Protein AF-A0A3D1S229-F1 (afdb_monomer_lite)

Radius of gyration: 11.47 Å; chains: 1; bounding box: 31×18×25 Å

Foldseek 3Di:
DDDDDDDPDPVVVVVVLVVQCVVPPVVVPHDRVVSDDPVNVD

Structure (mmCIF, N/CA/C/O backbone):
data_AF-A0A3D1S229-F1
#
_entry.id   AF-A0A3D1S229-F1
#
loop_
_atom_site.group_PDB
_atom_site.id
_atom_site.type_symbol
_atom_site.label_atom_id
_atom_site.label_alt_id
_atom_site.label_comp_id
_atom_site.label_asym_id
_atom_site.label_entity_id
_atom_site.label_seq_id
_atom_site.pdbx_PDB_ins_code
_atom_site.Cartn_x
_atom_site.Cartn_y
_atom_site.Cartn_z
_atom_site.occupancy
_atom_site.B_iso_or_equiv
_atom_site.auth_seq_id
_atom_site.auth_comp_id
_atom_site.auth_asym_id
_atom_site.auth_atom_id
_atom_site.pdbx_PDB_model_num
ATOM 1 N N . MET A 1 1 ? -18.897 -4.429 -12.194 1.00 80.94 1 MET A N 1
ATOM 2 C CA . MET A 1 1 ? -19.318 -3.493 -11.130 1.00 80.94 1 MET A CA 1
ATOM 3 C C . MET A 1 1 ? -18.084 -3.149 -10.319 1.00 80.94 1 MET A C 1
ATOM 5 O O . MET A 1 1 ? -17.406 -4.076 -9.892 1.00 80.94 1 MET A O 1
ATOM 9 N N . TYR A 1 2 ? -17.756 -1.872 -10.153 1.00 86.81 2 TYR A N 1
ATOM 10 C CA . TYR A 1 2 ? -16.628 -1.480 -9.307 1.00 86.81 2 TYR A CA 1
ATOM 11 C C . TYR A 1 2 ? -17.071 -1.459 -7.843 1.00 86.81 2 TYR A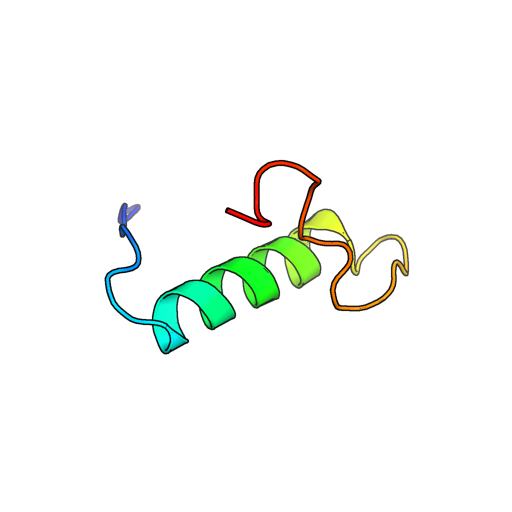 C 1
ATOM 13 O O . TYR A 1 2 ? -18.191 -1.047 -7.543 1.00 86.81 2 TYR A O 1
ATOM 21 N N . LYS A 1 3 ? -16.208 -1.939 -6.944 1.00 88.06 3 LYS A N 1
ATOM 22 C CA . LYS A 1 3 ? -16.448 -1.952 -5.500 1.00 88.06 3 LYS A CA 1
ATOM 23 C C . LYS A 1 3 ? -15.438 -1.024 -4.841 1.00 88.06 3 LYS A C 1
ATOM 25 O O . LYS A 1 3 ? -14.238 -1.218 -5.006 1.00 88.06 3 LYS A O 1
ATOM 30 N N . ILE A 1 4 ? -15.935 -0.041 -4.099 1.00 90.69 4 ILE A N 1
ATOM 31 C CA . ILE A 1 4 ? -15.108 0.793 -3.229 1.00 90.69 4 ILE A CA 1
ATOM 32 C C . ILE A 1 4 ? -15.004 0.066 -1.890 1.00 90.69 4 ILE A C 1
ATOM 34 O O . ILE A 1 4 ? -16.015 -0.359 -1.330 1.00 90.69 4 ILE A O 1
ATOM 38 N N . ILE A 1 5 ? -13.779 -0.133 -1.417 1.00 90.00 5 ILE A N 1
ATOM 39 C CA . ILE A 1 5 ? -13.486 -0.793 -0.148 1.00 90.00 5 ILE A CA 1
ATOM 40 C C . ILE A 1 5 ? -12.563 0.138 0.624 1.00 90.00 5 ILE A C 1
ATOM 42 O O . ILE A 1 5 ? -11.526 0.539 0.101 1.00 90.00 5 ILE A O 1
ATOM 46 N N . THR A 1 6 ? -12.933 0.460 1.858 1.00 93.44 6 THR A N 1
ATOM 47 C CA . THR A 1 6 ? -12.026 1.096 2.813 1.00 93.44 6 THR A CA 1
ATOM 48 C C . THR A 1 6 ? -11.372 -0.016 3.631 1.00 93.44 6 THR A C 1
ATOM 50 O O . THR A 1 6 ? -12.109 -0.812 4.217 1.00 93.44 6 THR A O 1
ATOM 53 N N . PRO A 1 7 ? -10.034 -0.128 3.660 1.00 93.62 7 PRO A N 1
ATOM 54 C CA . PRO A 1 7 ? -9.355 -1.081 4.530 1.00 93.62 7 PRO A CA 1
ATOM 55 C C . PRO A 1 7 ? -9.727 -0.822 5.994 1.00 93.62 7 PRO A C 1
ATOM 57 O O . PRO A 1 7 ? -9.638 0.310 6.462 1.00 93.62 7 PRO A O 1
ATOM 60 N N . THR A 1 8 ? -10.145 -1.857 6.720 1.00 96.12 8 THR A N 1
ATOM 61 C CA . THR A 1 8 ? -10.481 -1.777 8.156 1.00 96.12 8 THR A CA 1
ATOM 62 C C . THR A 1 8 ? -9.579 -2.650 9.024 1.00 96.12 8 THR A C 1
ATOM 64 O O . THR A 1 8 ? -9.738 -2.685 10.238 1.00 96.12 8 THR A O 1
ATOM 67 N N . THR A 1 9 ? -8.667 -3.401 8.408 1.00 96.25 9 THR A N 1
ATOM 68 C CA . THR A 1 9 ? -7.715 -4.288 9.086 1.00 96.25 9 THR A CA 1
ATOM 69 C C . THR A 1 9 ? -6.318 -4.038 8.539 1.00 96.25 9 THR A C 1
ATOM 71 O O . THR A 1 9 ? -6.172 -3.651 7.377 1.00 96.25 9 THR A O 1
ATOM 74 N N . GLU A 1 10 ? -5.295 -4.306 9.347 1.00 94.94 10 GLU A N 1
ATOM 75 C CA . GLU A 1 10 ? -3.889 -4.175 8.940 1.00 94.94 10 GLU A CA 1
ATOM 76 C C . GLU A 1 10 ? -3.594 -4.989 7.677 1.00 94.94 10 GLU A C 1
ATOM 78 O O . GLU A 1 10 ? -3.032 -4.469 6.721 1.00 94.94 10 GLU A O 1
ATOM 83 N N . GLN A 1 11 ? -4.098 -6.222 7.602 1.00 95.56 11 GLN A N 1
ATOM 84 C CA . GLN A 1 11 ? -3.905 -7.085 6.438 1.00 95.56 11 GLN A CA 1
ATOM 85 C C . GLN A 1 11 ? -4.514 -6.500 5.151 1.00 95.56 11 GLN A C 1
ATOM 87 O O . GLN A 1 11 ? -3.935 -6.614 4.073 1.00 95.56 11 GLN A O 1
ATOM 92 N N . GLN A 1 12 ? -5.682 -5.854 5.235 1.00 95.19 12 GLN A N 1
ATOM 93 C CA . GLN A 1 12 ? -6.276 -5.171 4.079 1.00 95.19 12 GLN A CA 1
ATOM 94 C C . GLN A 1 12 ? -5.475 -3.928 3.682 1.00 95.19 12 GLN A C 1
ATOM 96 O O . GLN A 1 12 ? -5.399 -3.601 2.497 1.00 95.19 12 GLN A O 1
ATOM 101 N N . LEU A 1 13 ? -4.881 -3.238 4.658 1.00 93.44 13 LEU A N 1
ATOM 102 C CA . LEU A 1 13 ? -4.030 -2.080 4.413 1.00 93.44 13 LEU A CA 1
ATOM 103 C C . LEU A 1 13 ? -2.719 -2.500 3.729 1.00 93.44 13 LEU A C 1
ATOM 105 O O . LEU A 1 13 ? -2.314 -1.885 2.744 1.00 93.44 13 LEU A O 1
ATOM 109 N N . GLU A 1 14 ? -2.107 -3.600 4.169 1.00 93.94 14 GLU A N 1
ATOM 110 C CA . GLU A 1 14 ? -0.947 -4.213 3.512 1.00 93.94 14 GLU A CA 1
ATOM 111 C C . GLU A 1 14 ? -1.260 -4.625 2.070 1.00 93.94 14 GLU A C 1
ATOM 113 O O . GLU A 1 14 ? -0.498 -4.314 1.154 1.00 93.94 14 GLU A O 1
ATOM 118 N N . GLN A 1 15 ? -2.409 -5.270 1.841 1.00 94.81 15 GLN A N 1
ATOM 119 C CA . GLN A 1 15 ? -2.863 -5.642 0.497 1.00 94.81 15 GLN A CA 1
ATOM 120 C C . GLN A 1 15 ? -3.056 -4.420 -0.408 1.00 94.81 15 GLN A C 1
ATOM 122 O O . GLN A 1 15 ? -2.685 -4.463 -1.582 1.00 94.81 15 GLN A O 1
ATOM 127 N N . TYR A 1 16 ? -3.612 -3.331 0.128 1.00 94.69 16 TYR A N 1
ATOM 128 C CA . TYR A 1 16 ? -3.764 -2.071 -0.597 1.00 94.69 16 TYR A CA 1
ATOM 129 C C . TYR A 1 16 ? -2.406 -1.510 -1.045 1.00 94.69 16 TYR A C 1
ATOM 131 O O . TYR A 1 16 ? -2.237 -1.196 -2.227 1.00 94.69 16 TYR A O 1
ATOM 139 N N . PHE A 1 17 ? -1.424 -1.437 -0.143 1.00 94.62 17 PHE A N 1
ATOM 140 C CA . PHE A 1 17 ? -0.088 -0.935 -0.472 1.00 94.62 17 PHE A CA 1
ATOM 141 C C . PHE A 1 17 ? 0.650 -1.852 -1.455 1.00 94.62 17 PHE A C 1
ATOM 143 O O . PHE A 1 17 ? 1.175 -1.373 -2.462 1.00 94.62 17 PHE A O 1
ATOM 150 N N . ALA A 1 18 ? 0.597 -3.171 -1.257 1.00 96.19 18 ALA A N 1
ATOM 151 C CA . ALA A 1 18 ? 1.170 -4.132 -2.197 1.00 96.19 18 ALA A CA 1
ATOM 152 C C . ALA A 1 18 ? 0.579 -3.973 -3.609 1.00 96.19 18 ALA A C 1
ATOM 154 O O . ALA A 1 18 ? 1.314 -3.941 -4.600 1.00 96.19 18 ALA A O 1
ATOM 155 N N . PHE A 1 19 ? -0.743 -3.801 -3.708 1.00 95.50 19 PHE A N 1
ATOM 156 C CA . PHE A 1 19 ? -1.417 -3.554 -4.980 1.00 95.50 19 PHE A CA 1
ATOM 157 C C . PHE A 1 19 ? -0.987 -2.223 -5.613 1.00 95.50 19 PHE A C 1
ATOM 159 O O . PHE A 1 19 ? -0.654 -2.180 -6.799 1.00 95.50 19 PHE A O 1
ATOM 166 N N . ARG A 1 20 ? -0.927 -1.137 -4.832 1.00 95.69 20 ARG A N 1
ATOM 167 C CA . ARG A 1 20 ? -0.458 0.177 -5.301 1.00 95.69 20 ARG A CA 1
ATOM 168 C C . ARG A 1 20 ? 0.964 0.097 -5.858 1.00 95.69 20 ARG A C 1
ATOM 170 O O . ARG A 1 20 ? 1.214 0.623 -6.944 1.00 95.69 20 ARG A O 1
ATOM 177 N N . TRP A 1 21 ? 1.872 -0.584 -5.157 1.00 97.12 21 TRP A N 1
ATOM 178 C CA . TRP A 1 21 ? 3.237 -0.819 -5.626 1.00 97.12 21 TRP A CA 1
ATOM 179 C C . TRP A 1 21 ? 3.246 -1.580 -6.956 1.00 97.12 21 TRP A C 1
ATOM 181 O O . TRP A 1 21 ? 3.866 -1.136 -7.923 1.00 97.12 21 TRP A O 1
ATOM 191 N N . GLN A 1 22 ? 2.513 -2.693 -7.035 1.00 97.81 22 GLN A N 1
ATOM 192 C CA . GLN A 1 22 ? 2.482 -3.546 -8.222 1.00 97.81 22 GLN A CA 1
ATOM 193 C C . GLN A 1 22 ? 2.017 -2.790 -9.475 1.00 97.81 22 GLN A C 1
ATOM 195 O O . GLN A 1 22 ? 2.547 -3.017 -10.560 1.00 97.81 22 GLN A O 1
ATOM 200 N N . ILE A 1 23 ? 1.042 -1.889 -9.336 1.00 96.69 23 ILE A N 1
ATOM 201 C CA . ILE A 1 23 ? 0.484 -1.146 -10.471 1.00 96.69 23 ILE A CA 1
ATOM 202 C C . ILE A 1 23 ? 1.319 0.089 -10.824 1.00 96.69 23 ILE A C 1
ATOM 204 O O . ILE A 1 23 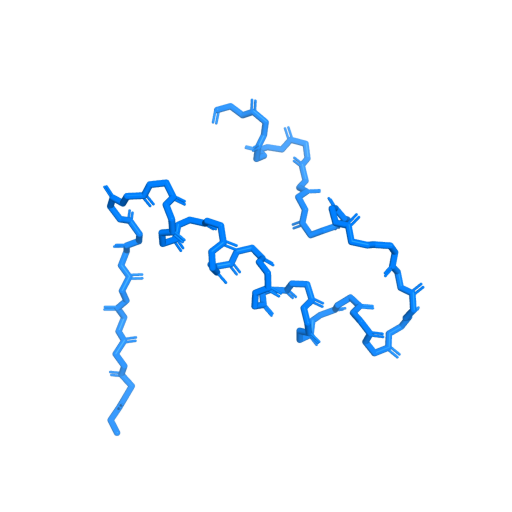? 1.498 0.382 -12.004 1.00 96.69 23 ILE A O 1
ATOM 208 N N . LEU A 1 24 ? 1.827 0.825 -9.831 1.00 96.62 24 LEU A N 1
ATOM 209 C CA . LEU A 1 24 ? 2.427 2.147 -10.057 1.00 96.62 24 LEU A CA 1
ATOM 210 C C . LEU A 1 24 ? 3.957 2.161 -10.028 1.00 96.62 24 LEU A C 1
ATOM 212 O O . LEU A 1 24 ? 4.563 3.066 -10.595 1.00 96.62 24 LEU A O 1
ATOM 216 N N . LYS A 1 25 ? 4.588 1.210 -9.336 1.00 96.81 25 LYS A N 1
ATOM 217 C CA . LYS A 1 25 ? 6.026 1.229 -9.021 1.00 96.81 25 LYS A CA 1
ATOM 218 C C . LYS A 1 25 ? 6.773 0.083 -9.692 1.00 96.81 25 LYS A C 1
ATOM 220 O O . LYS A 1 25 ? 7.815 0.318 -10.303 1.00 96.81 25 LYS A O 1
ATOM 225 N N . ALA A 1 26 ? 6.215 -1.127 -9.648 1.00 97.25 26 ALA A N 1
ATOM 226 C CA . ALA A 1 26 ? 6.829 -2.316 -10.234 1.00 97.25 26 ALA A CA 1
ATOM 227 C C . ALA A 1 26 ? 7.151 -2.182 -11.740 1.00 97.25 26 ALA A C 1
ATOM 229 O O . ALA A 1 26 ? 8.257 -2.563 -12.120 1.00 97.25 26 ALA A O 1
ATOM 230 N N . PRO A 1 27 ? 6.295 -1.578 -12.600 1.00 98.06 27 PRO A N 1
ATOM 231 C CA . PRO A 1 27 ? 6.606 -1.411 -14.026 1.00 98.06 27 PRO A CA 1
ATOM 232 C C . PRO A 1 27 ? 7.842 -0.545 -14.304 1.00 98.06 27 PRO A C 1
ATOM 234 O O . PRO A 1 27 ? 8.428 -0.631 -15.378 1.00 98.06 27 PRO A O 1
ATOM 237 N N . PHE A 1 28 ? 8.242 0.279 -13.334 1.00 97.31 28 PHE A N 1
ATOM 238 C CA . PHE A 1 28 ? 9.414 1.151 -13.407 1.00 97.31 28 PHE A CA 1
ATOM 239 C C . PHE A 1 28 ? 10.567 0.660 -12.518 1.00 97.31 28 PHE A C 1
ATOM 241 O O . PHE A 1 28 ? 11.528 1.392 -12.298 1.00 97.31 28 PHE A O 1
ATOM 248 N N . ASN A 1 29 ? 10.486 -0.577 -12.015 1.00 96.12 29 ASN A N 1
ATOM 249 C CA . ASN A 1 29 ? 11.543 -1.247 -11.259 1.00 96.12 29 ASN A CA 1
ATOM 250 C C . ASN A 1 29 ? 11.938 -0.553 -9.934 1.00 96.12 29 ASN A C 1
ATOM 252 O O . ASN A 1 29 ? 13.076 -0.672 -9.477 1.00 96.12 29 ASN A O 1
ATOM 256 N N . PHE A 1 30 ? 11.004 0.169 -9.306 1.00 97.00 30 PHE A N 1
ATOM 257 C CA . PHE A 1 30 ? 11.197 0.738 -7.967 1.00 97.00 30 PHE A CA 1
ATOM 258 C C . PHE A 1 30 ? 11.163 -0.350 -6.874 1.00 97.00 30 PHE A C 1
ATOM 260 O O . PHE A 1 30 ? 10.453 -1.346 -7.027 1.00 97.00 30 PHE A O 1
ATOM 267 N N . PRO A 1 31 ? 11.865 -0.163 -5.737 1.00 95.69 31 PRO A N 1
ATOM 268 C CA . PRO A 1 31 ? 11.885 -1.141 -4.648 1.00 95.69 31 PRO A CA 1
ATOM 269 C C . PRO A 1 31 ? 10.519 -1.273 -3.958 1.00 95.69 31 PRO A C 1
ATOM 271 O O . PRO A 1 31 ? 9.746 -0.314 -3.905 1.00 95.69 31 PRO A O 1
ATOM 274 N N . ILE A 1 32 ? 10.221 -2.454 -3.410 1.00 92.62 32 ILE A N 1
ATOM 275 C CA . ILE A 1 32 ? 9.059 -2.675 -2.529 1.00 92.62 32 ILE A CA 1
ATOM 276 C C . ILE A 1 32 ? 9.197 -1.775 -1.291 1.00 92.62 32 ILE A C 1
ATOM 278 O O . ILE A 1 32 ? 10.302 -1.608 -0.778 1.00 92.62 32 ILE A O 1
ATOM 282 N N . GLY A 1 33 ? 8.099 -1.175 -0.833 1.00 90.38 33 GLY A N 1
ATOM 283 C CA . GLY A 1 33 ? 8.080 -0.171 0.234 1.00 90.38 33 GLY A CA 1
ATOM 284 C C . GLY A 1 33 ? 8.081 1.270 -0.289 1.00 90.38 33 GLY A C 1
ATOM 285 O O . GLY A 1 33 ? 7.748 2.188 0.454 1.00 90.38 33 GLY A O 1
ATOM 286 N N . SER A 1 34 ? 8.405 1.490 -1.571 1.00 93.50 34 SER A N 1
ATOM 287 C CA . SER A 1 34 ? 8.375 2.825 -2.204 1.00 93.50 34 SER A CA 1
ATOM 288 C C . SER A 1 34 ? 6.971 3.318 -2.573 1.00 93.50 34 SER A C 1
ATOM 290 O O . SER A 1 34 ? 6.813 4.394 -3.158 1.00 93.50 34 SER A O 1
ATOM 292 N N . GLU A 1 35 ? 5.943 2.515 -2.302 1.00 92.12 35 GLU A N 1
ATOM 293 C CA . GLU A 1 35 ? 4.543 2.900 -2.436 1.00 92.12 35 GLU A CA 1
ATOM 294 C C . GLU A 1 35 ? 4.048 3.823 -1.326 1.00 92.12 35 GLU A C 1
ATOM 296 O O . GLU A 1 35 ? 2.978 4.407 -1.514 1.00 92.12 35 GLU A O 1
ATOM 301 N N . LYS A 1 36 ? 4.795 3.922 -0.216 1.00 91.31 36 LYS A N 1
ATOM 302 C CA . LYS A 1 36 ? 4.479 4.788 0.918 1.00 91.31 36 LYS A CA 1
ATOM 303 C C . LYS A 1 36 ? 5.111 6.168 0.757 1.00 91.31 36 LYS A C 1
ATOM 305 O O . LYS A 1 36 ? 6.268 6.256 0.346 1.00 91.31 36 LYS A O 1
ATOM 310 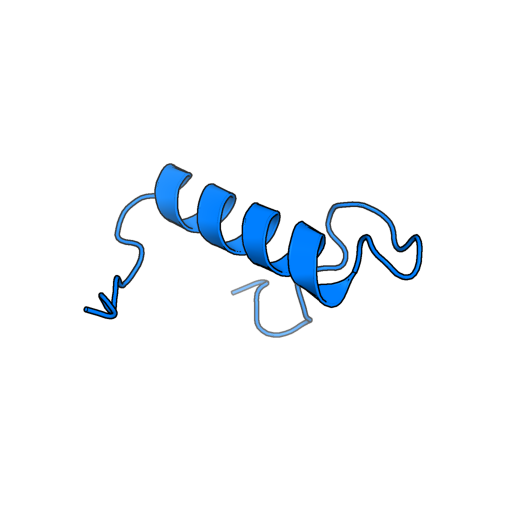N N . ASP A 1 37 ? 4.372 7.227 1.068 1.00 86.62 37 ASP A N 1
ATOM 311 C CA . ASP A 1 37 ? 4.894 8.599 1.109 1.00 86.62 37 ASP A CA 1
ATOM 312 C C . ASP A 1 37 ? 5.045 9.152 2.542 1.00 86.62 37 ASP A C 1
ATOM 314 O O . ASP A 1 37 ? 4.734 8.489 3.533 1.00 86.62 37 ASP A O 1
ATOM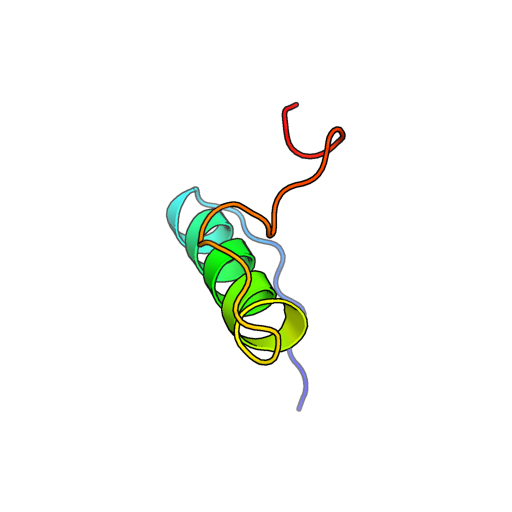 318 N N . GLU A 1 38 ? 5.557 10.381 2.654 1.00 84.31 38 GLU A N 1
ATOM 319 C CA . GLU A 1 38 ? 5.823 11.051 3.938 1.00 84.31 38 GLU A CA 1
ATOM 320 C C . GLU A 1 38 ? 4.560 11.256 4.794 1.00 84.31 38 GLU A C 1
ATOM 322 O O . GLU A 1 38 ? 4.653 11.379 6.014 1.00 84.31 38 GLU A O 1
ATOM 327 N N . TYR A 1 39 ? 3.372 11.273 4.182 1.00 81.38 39 TYR A N 1
ATOM 328 C CA . TYR A 1 39 ? 2.094 11.421 4.879 1.00 81.38 39 TYR A CA 1
ATOM 329 C C . TYR A 1 39 ? 1.463 10.077 5.254 1.00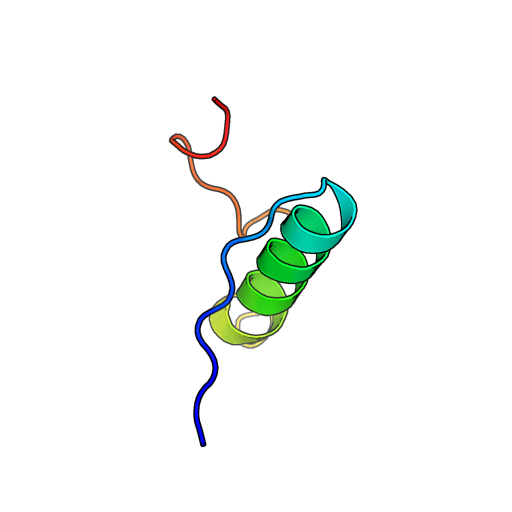 81.38 39 TYR A C 1
ATOM 331 O O . TYR A 1 39 ? 0.470 10.057 5.970 1.00 81.38 39 TYR A O 1
ATOM 339 N N . GLU A 1 40 ? 2.029 8.956 4.809 1.00 80.69 40 GLU A N 1
ATOM 340 C CA . GLU A 1 40 ? 1.559 7.598 5.122 1.00 80.69 40 GLU A CA 1
ATOM 341 C C . GLU A 1 40 ? 2.324 6.966 6.299 1.00 80.69 40 GLU A C 1
ATOM 343 O O . GLU A 1 40 ? 2.181 5.777 6.585 1.00 80.69 40 GLU A O 1
ATOM 348 N N . SER A 1 41 ? 3.127 7.781 6.992 1.00 64.50 41 SER A N 1
ATOM 349 C CA . SER A 1 41 ? 3.883 7.425 8.201 1.00 64.50 41 SER A CA 1
ATOM 350 C C . SER A 1 41 ? 3.124 7.684 9.514 1.00 64.50 41 SER A C 1
ATOM 352 O O . SER A 1 41 ? 3.677 7.420 10.583 1.00 64.5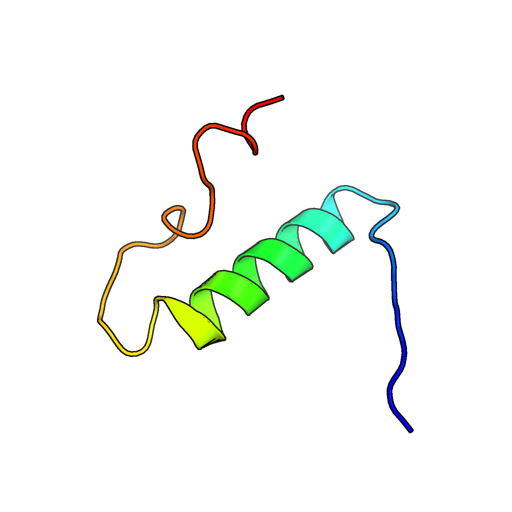0 41 SER A O 1
ATOM 354 N N . VAL A 1 42 ? 1.907 8.241 9.447 1.00 52.75 42 VAL A N 1
ATOM 355 C CA . VAL A 1 42 ? 1.076 8.658 10.599 1.00 52.75 42 VAL A CA 1
ATOM 356 C C . VAL A 1 42 ? -0.024 7.664 10.936 1.00 52.75 42 VAL A C 1
ATOM 358 O O . VAL A 1 42 ? -0.605 7.077 9.997 1.00 52.75 42 VAL A O 1
#

Sequence (42 aa):
MYKIITPTTEQQLEQYFAFRWQILKAPFNFPIGSEKDEYESV

pLDDT: mean 91.36, std 8.73, range [52.75, 98.06]

Secondary structure (DSSP, 8-state):
--------SHHHHHHHHHHHHHHHTGGGTPPTTTT--TTTT-